Protein AF-X1VV47-F1 (afdb_monomer_lite)

Organism: NCBI:txid412755

Structure (mmCIF, N/CA/C/O backbone):
data_AF-X1VV47-F1
#
_entry.id   AF-X1VV47-F1
#
loop_
_atom_site.group_PDB
_atom_site.id
_atom_site.type_symbol
_atom_site.label_atom_id
_atom_site.label_alt_id
_atom_site.label_comp_id
_atom_site.label_asym_id
_atom_site.label_entity_id
_atom_site.label_seq_id
_atom_site.pdbx_PDB_ins_code
_atom_site.Cartn_x
_atom_site.Cartn_y
_atom_site.Cartn_z
_atom_site.occupancy
_atom_site.B_iso_or_equiv
_atom_site.auth_seq_id
_atom_site.auth_comp_id
_atom_site.auth_asym_id
_atom_site.auth_atom_id
_atom_site.pdbx_PDB_model_num
ATOM 1 N N . ALA A 1 1 ? 6.691 -16.761 4.544 1.00 66.12 1 ALA A N 1
ATOM 2 C CA . ALA A 1 1 ? 7.466 -15.521 4.310 1.00 66.12 1 ALA A CA 1
ATOM 3 C C . ALA A 1 1 ? 6.989 -14.871 3.012 1.00 66.12 1 ALA A C 1
ATOM 5 O O . ALA A 1 1 ? 7.177 -15.467 1.959 1.00 66.12 1 ALA A O 1
ATOM 6 N N . SER A 1 2 ? 6.385 -13.681 3.081 1.00 79.69 2 SER A N 1
ATOM 7 C CA . SER A 1 2 ? 5.600 -13.057 1.993 1.00 79.69 2 SER A CA 1
ATOM 8 C C . SER A 1 2 ? 6.297 -12.874 0.646 1.00 79.69 2 SER A C 1
ATOM 10 O O . SER A 1 2 ? 5.646 -12.932 -0.392 1.00 79.69 2 SER A O 1
ATOM 12 N N . PHE A 1 3 ? 7.619 -12.688 0.640 1.00 80.81 3 PHE A N 1
ATOM 13 C CA . PHE A 1 3 ? 8.364 -12.332 -0.573 1.00 80.81 3 PHE A CA 1
ATOM 14 C C . PHE A 1 3 ? 9.331 -13.409 -1.079 1.00 80.81 3 PHE A C 1
ATOM 16 O O . PHE A 1 3 ? 9.964 -13.207 -2.110 1.00 80.81 3 PHE A O 1
ATOM 23 N N . GLY A 1 4 ? 9.437 -14.561 -0.402 1.00 82.56 4 GLY A N 1
ATOM 24 C CA . GLY A 1 4 ? 10.277 -15.691 -0.827 1.00 82.56 4 GLY A CA 1
ATOM 25 C C . GLY A 1 4 ? 11.717 -15.296 -1.203 1.00 82.56 4 GLY A C 1
ATOM 26 O O . GLY A 1 4 ? 12.568 -15.136 -0.322 1.00 82.56 4 GLY A O 1
ATOM 27 N N . ARG A 1 5 ? 11.957 -15.142 -2.516 1.00 85.38 5 ARG A N 1
ATOM 28 C CA . ARG A 1 5 ? 13.225 -14.754 -3.165 1.00 85.38 5 ARG A CA 1
ATOM 29 C C . ARG A 1 5 ? 13.747 -13.381 -2.705 1.00 85.38 5 ARG A C 1
ATOM 31 O O . ARG A 1 5 ? 13.047 -12.597 -2.071 1.00 85.38 5 ARG A O 1
ATOM 38 N N . ARG A 1 6 ? 15.008 -13.090 -3.041 1.00 88.44 6 ARG A N 1
ATOM 39 C CA . ARG A 1 6 ? 15.681 -11.828 -2.696 1.00 88.44 6 ARG A CA 1
ATOM 40 C C . ARG A 1 6 ? 15.146 -10.632 -3.493 1.00 88.44 6 ARG A C 1
ATOM 42 O O . ARG A 1 6 ? 14.803 -9.625 -2.889 1.00 88.44 6 ARG A O 1
ATOM 49 N N . GLU A 1 7 ? 15.006 -10.762 -4.810 1.00 90.19 7 GLU A N 1
ATOM 50 C CA . GLU A 1 7 ? 14.613 -9.643 -5.688 1.00 90.19 7 GLU A CA 1
ATOM 51 C C . GLU A 1 7 ? 13.254 -9.011 -5.309 1.00 90.19 7 GLU A C 1
ATOM 53 O O . GLU A 1 7 ? 13.178 -7.787 -5.225 1.00 90.19 7 GLU A O 1
ATOM 58 N N . PRO A 1 8 ? 12.177 -9.772 -4.997 1.00 90.31 8 PRO A N 1
ATOM 59 C CA . PRO A 1 8 ? 10.909 -9.169 -4.576 1.00 90.31 8 PRO A CA 1
ATOM 60 C C . PRO A 1 8 ? 11.009 -8.404 -3.249 1.00 90.31 8 PRO A C 1
ATOM 62 O O . PRO A 1 8 ? 10.312 -7.412 -3.070 1.00 90.31 8 PRO A O 1
ATOM 65 N N . LYS A 1 9 ? 11.895 -8.820 -2.331 1.00 91.25 9 LYS A N 1
ATOM 66 C CA . LYS A 1 9 ? 12.146 -8.093 -1.074 1.00 91.25 9 LYS A CA 1
ATOM 67 C C . LYS A 1 9 ? 12.820 -6.750 -1.339 1.00 91.25 9 LYS A C 1
ATOM 69 O O . LYS A 1 9 ? 12.411 -5.746 -0.767 1.00 91.25 9 LYS A O 1
ATOM 74 N N . GLU A 1 10 ? 13.818 -6.732 -2.220 1.00 92.38 10 GLU A N 1
ATOM 75 C CA . GLU A 1 10 ? 14.506 -5.501 -2.624 1.00 92.38 10 GLU A CA 1
ATOM 76 C C . GLU A 1 10 ? 13.542 -4.535 -3.324 1.00 92.38 10 GLU A C 1
ATOM 78 O O . GLU A 1 10 ? 13.505 -3.351 -2.991 1.00 92.38 10 GLU A O 1
ATOM 83 N N . ASN A 1 11 ? 12.697 -5.047 -4.223 1.00 93.12 11 ASN A N 1
ATOM 84 C CA . ASN A 1 11 ? 11.664 -4.250 -4.885 1.00 93.12 11 ASN A CA 1
ATOM 85 C C . ASN A 1 11 ? 10.626 -3.706 -3.891 1.00 93.12 11 ASN A C 1
ATOM 87 O O . ASN A 1 11 ? 10.250 -2.539 -3.990 1.00 93.12 11 ASN A O 1
ATOM 91 N N . ALA A 1 12 ? 10.192 -4.508 -2.912 1.00 92.75 12 ALA A N 1
ATOM 92 C CA . ALA A 1 12 ? 9.283 -4.061 -1.856 1.00 92.75 12 ALA A CA 1
ATOM 93 C C . ALA A 1 12 ? 9.896 -2.924 -1.031 1.00 92.75 12 ALA A C 1
ATOM 95 O O . ALA A 1 12 ? 9.261 -1.890 -0.833 1.00 92.75 12 ALA A O 1
ATOM 96 N N . GLN A 1 13 ? 11.146 -3.090 -0.592 1.00 93.19 13 GLN A N 1
ATOM 97 C CA . GLN A 1 13 ? 11.862 -2.075 0.174 1.00 93.19 13 GLN A CA 1
ATOM 98 C C . GLN A 1 13 ? 12.015 -0.778 -0.625 1.00 93.19 13 GLN A C 1
ATOM 100 O O . GLN A 1 13 ? 11.682 0.293 -0.129 1.00 93.19 13 GLN A O 1
ATOM 105 N N . MET A 1 14 ? 12.457 -0.873 -1.879 1.00 94.44 14 MET A N 1
ATOM 106 C CA . MET A 1 14 ? 12.617 0.277 -2.767 1.00 94.44 14 MET A CA 1
ATOM 107 C C . MET A 1 14 ? 11.296 1.011 -2.997 1.00 94.44 14 MET A C 1
ATOM 109 O O . MET A 1 14 ? 11.249 2.238 -2.922 1.00 94.44 14 MET A O 1
ATOM 113 N N . TYR A 1 15 ? 10.215 0.265 -3.232 1.00 94.50 15 TYR A N 1
ATOM 114 C CA . TYR A 1 15 ? 8.891 0.844 -3.406 1.00 94.50 15 TYR A CA 1
ATOM 115 C C . TYR A 1 15 ? 8.430 1.586 -2.149 1.00 94.50 15 TYR A C 1
ATOM 117 O O . TYR A 1 15 ? 8.025 2.743 -2.243 1.00 94.50 15 TYR A O 1
ATOM 125 N N . MET A 1 16 ? 8.555 0.967 -0.970 1.00 94.62 16 MET A N 1
ATOM 126 C CA . MET A 1 16 ? 8.188 1.594 0.304 1.00 94.62 16 MET A CA 1
ATOM 127 C C . MET A 1 16 ? 9.014 2.850 0.587 1.00 94.62 16 MET A C 1
ATOM 129 O O . MET A 1 16 ? 8.449 3.898 0.889 1.00 94.62 16 MET A O 1
ATOM 133 N N . CYS A 1 17 ? 10.338 2.787 0.435 1.00 95.81 17 CYS A N 1
ATOM 134 C CA . CYS A 1 17 ? 11.193 3.957 0.614 1.00 95.81 17 CYS A CA 1
ATOM 135 C C . CYS A 1 17 ? 10.860 5.063 -0.402 1.00 95.81 17 CYS A C 1
ATOM 137 O O . CYS A 1 17 ? 10.855 6.237 -0.047 1.00 95.81 17 CYS A O 1
ATOM 139 N N . GLY A 1 18 ? 10.503 4.703 -1.638 1.00 96.19 18 GLY A N 1
ATOM 140 C CA . GLY A 1 18 ? 10.004 5.639 -2.642 1.00 96.19 18 GLY A CA 1
ATOM 141 C C . GLY A 1 18 ? 8.699 6.325 -2.225 1.00 96.19 18 GLY A C 1
ATOM 142 O O . GLY A 1 18 ? 8.597 7.549 -2.313 1.00 96.19 18 GLY A O 1
ATOM 143 N N . LEU A 1 19 ? 7.724 5.571 -1.705 1.00 95.75 19 LEU A N 1
ATOM 144 C CA . LEU A 1 19 ? 6.467 6.117 -1.179 1.00 95.75 19 LEU A CA 1
ATOM 145 C C . LEU A 1 19 ? 6.676 7.034 0.035 1.00 95.75 19 LEU A C 1
ATOM 147 O O . LEU A 1 19 ? 5.928 7.996 0.209 1.00 95.75 19 LEU A O 1
ATOM 151 N N . LEU A 1 20 ? 7.687 6.771 0.859 1.00 96.75 20 LEU A N 1
ATOM 152 C CA . LEU A 1 20 ? 8.015 7.569 2.046 1.00 96.75 20 LEU A CA 1
ATOM 153 C C . LEU A 1 20 ? 9.003 8.711 1.765 1.00 96.75 20 LEU A C 1
ATOM 155 O O . LEU A 1 20 ? 9.295 9.502 2.656 1.00 96.75 20 LEU A O 1
ATOM 159 N N . SER A 1 21 ? 9.499 8.822 0.533 1.00 96.31 21 SER A N 1
ATOM 160 C CA . SER A 1 21 ? 10.431 9.877 0.136 1.00 96.31 21 SER A CA 1
ATOM 161 C C . SER A 1 21 ? 9.748 11.227 -0.122 1.00 96.31 21 SER A C 1
ATOM 163 O O . SER A 1 21 ? 8.517 11.357 -0.111 1.00 96.31 21 SER A O 1
ATOM 165 N N . ASP A 1 22 ? 10.588 12.217 -0.417 1.00 96.12 22 ASP A N 1
ATOM 166 C CA . ASP A 1 22 ? 10.263 13.576 -0.847 1.00 96.12 22 ASP A CA 1
ATOM 167 C C . ASP A 1 22 ? 9.892 13.688 -2.339 1.00 96.12 22 ASP A C 1
ATOM 169 O O . ASP A 1 22 ? 9.741 14.792 -2.854 1.00 96.12 22 ASP A O 1
ATOM 173 N N . LEU A 1 23 ? 9.718 12.566 -3.050 1.00 96.69 23 LEU A N 1
ATOM 174 C CA . LEU A 1 23 ? 9.218 12.589 -4.426 1.00 96.69 23 LEU A CA 1
ATOM 175 C C . LEU A 1 23 ? 7.850 13.280 -4.499 1.00 96.69 23 LEU A C 1
ATOM 177 O O . LEU A 1 23 ? 6.882 12.820 -3.889 1.00 96.69 23 LEU A O 1
ATOM 181 N N . GLU A 1 24 ? 7.762 14.329 -5.320 1.00 95.06 24 GLU A N 1
ATOM 182 C CA . GLU A 1 24 ? 6.514 15.053 -5.588 1.00 95.06 24 GLU A CA 1
ATOM 183 C C . GLU A 1 24 ? 5.452 14.117 -6.185 1.00 95.06 24 GLU A C 1
ATOM 185 O O . GLU A 1 24 ? 4.304 14.081 -5.741 1.00 95.06 24 GLU A O 1
ATOM 190 N N . ARG A 1 25 ? 5.852 13.292 -7.163 1.00 95.19 25 ARG A N 1
ATOM 191 C CA . ARG A 1 25 ? 4.985 12.286 -7.782 1.00 95.19 25 ARG A CA 1
ATOM 192 C C . ARG A 1 25 ? 5.416 10.879 -7.387 1.00 95.19 25 ARG A C 1
ATOM 194 O O . ARG A 1 25 ? 6.423 10.361 -7.854 1.00 95.19 25 ARG A O 1
ATOM 201 N N . LYS A 1 26 ? 4.599 10.223 -6.565 1.00 94.69 26 LYS A N 1
ATOM 202 C CA . LYS A 1 26 ? 4.855 8.876 -6.026 1.00 94.69 26 LYS A CA 1
ATOM 203 C C . LYS A 1 26 ? 4.254 7.785 -6.912 1.00 94.69 26 LYS A C 1
ATOM 205 O O . LYS A 1 26 ? 3.344 7.067 -6.511 1.00 94.69 26 LYS A O 1
ATOM 210 N N . ASN A 1 27 ? 4.724 7.702 -8.155 1.00 94.62 27 ASN A N 1
ATOM 211 C CA . ASN A 1 27 ? 4.374 6.617 -9.074 1.00 94.62 27 ASN A CA 1
ATOM 212 C C . ASN A 1 27 ? 5.572 5.661 -9.270 1.00 94.62 27 ASN A C 1
ATOM 214 O O . ASN A 1 27 ? 6.690 5.963 -8.858 1.00 94.62 27 ASN A O 1
ATOM 218 N N . ILE A 1 28 ? 5.336 4.503 -9.896 1.00 95.38 28 ILE A N 1
ATOM 219 C CA . ILE A 1 28 ? 6.367 3.465 -10.091 1.00 95.38 28 ILE A CA 1
ATOM 220 C C . ILE A 1 28 ? 7.572 3.995 -10.879 1.00 95.38 28 ILE A C 1
ATOM 222 O O . ILE A 1 28 ? 8.705 3.654 -10.565 1.00 95.38 28 ILE A O 1
ATOM 226 N N . GLU A 1 29 ? 7.334 4.839 -11.879 1.00 95.12 29 GLU A N 1
ATOM 227 C CA . GLU A 1 29 ? 8.372 5.406 -12.738 1.00 95.12 29 GLU A CA 1
ATOM 228 C C . GLU A 1 29 ? 9.284 6.376 -11.982 1.00 95.12 29 GLU A C 1
ATOM 230 O O . GLU A 1 29 ? 10.496 6.194 -11.967 1.00 95.12 29 GLU A O 1
ATOM 235 N N . SER A 1 30 ? 8.709 7.351 -11.279 1.00 96.50 30 SER A N 1
ATOM 236 C CA . SER A 1 30 ? 9.449 8.310 -10.458 1.00 96.50 30 SER A CA 1
ATOM 237 C C . SER A 1 30 ? 10.237 7.619 -9.345 1.00 96.50 30 SER A C 1
ATOM 239 O O . SER A 1 30 ? 11.373 8.001 -9.068 1.00 96.50 30 SER A O 1
ATOM 241 N N . ILE A 1 31 ? 9.668 6.574 -8.734 1.00 96.75 31 ILE A N 1
ATOM 242 C CA . ILE A 1 31 ? 10.373 5.767 -7.733 1.00 96.75 31 ILE A CA 1
ATOM 243 C C . ILE A 1 31 ? 11.538 5.008 -8.378 1.00 96.75 31 ILE A C 1
ATOM 245 O O . ILE A 1 31 ? 12.649 5.073 -7.863 1.00 96.75 31 ILE A O 1
ATOM 249 N N . ALA A 1 32 ? 11.321 4.331 -9.508 1.00 95.12 32 ALA A N 1
ATOM 250 C CA . ALA A 1 32 ? 12.379 3.597 -10.200 1.00 95.12 32 ALA A CA 1
ATOM 251 C C . ALA A 1 32 ? 13.540 4.517 -10.617 1.00 95.12 32 ALA A C 1
ATOM 253 O O . ALA A 1 32 ? 14.701 4.174 -10.393 1.00 95.12 32 ALA A O 1
ATOM 254 N N . TYR A 1 33 ? 13.236 5.719 -11.122 1.00 94.81 33 TYR A N 1
ATOM 255 C CA . TYR A 1 33 ? 14.252 6.710 -11.483 1.00 94.81 33 TYR A CA 1
ATOM 256 C C . TYR A 1 33 ? 15.063 7.204 -10.289 1.00 94.81 33 TYR A C 1
ATOM 258 O O . TYR A 1 33 ? 16.276 7.350 -10.408 1.00 94.81 33 TYR A O 1
ATOM 266 N N . ARG A 1 34 ? 14.438 7.408 -9.123 1.00 94.12 34 ARG A N 1
ATOM 267 C CA . ARG A 1 34 ? 15.162 7.813 -7.907 1.00 94.12 34 ARG A CA 1
ATOM 268 C C . ARG A 1 34 ? 16.271 6.826 -7.533 1.00 94.12 34 ARG A C 1
ATOM 270 O O . ARG A 1 34 ? 17.304 7.240 -7.019 1.00 94.12 34 ARG A O 1
ATOM 277 N N . TYR A 1 35 ? 16.038 5.535 -7.752 1.00 92.56 35 TYR A N 1
ATOM 278 C CA . TYR A 1 35 ? 16.969 4.472 -7.374 1.00 92.56 35 TYR A CA 1
ATOM 279 C C . TYR A 1 35 ? 17.874 4.005 -8.518 1.00 92.56 35 TYR A C 1
ATOM 281 O O . TYR A 1 35 ? 18.613 3.045 -8.318 1.00 92.56 35 TYR A O 1
ATOM 289 N N . ASP A 1 36 ? 17.818 4.666 -9.680 1.00 92.12 36 ASP A N 1
ATOM 290 C CA . ASP A 1 36 ? 18.518 4.273 -10.910 1.00 92.12 36 ASP A CA 1
ATOM 291 C C . ASP A 1 36 ? 18.244 2.808 -11.296 1.00 92.12 36 ASP A C 1
ATOM 293 O O . ASP A 1 36 ? 19.133 1.965 -11.438 1.00 92.12 36 ASP A O 1
ATOM 297 N N . ARG A 1 37 ? 16.954 2.457 -11.364 1.00 88.88 37 ARG A N 1
ATOM 298 C CA . ARG A 1 37 ? 16.494 1.086 -11.617 1.00 88.88 37 ARG A CA 1
ATOM 299 C C . ARG A 1 37 ? 15.553 1.007 -12.798 1.00 88.88 37 ARG A C 1
ATOM 301 O O . ARG A 1 37 ? 14.802 1.933 -13.092 1.00 88.88 37 ARG A O 1
ATOM 308 N N . ASP A 1 38 ? 15.555 -0.164 -13.431 1.00 88.50 38 ASP A N 1
ATOM 309 C CA . ASP A 1 38 ? 14.586 -0.476 -14.471 1.00 88.50 38 ASP A CA 1
ATOM 310 C C . ASP A 1 38 ? 13.155 -0.425 -13.912 1.00 88.50 38 ASP A C 1
ATOM 312 O O . ASP A 1 38 ? 12.792 -1.130 -12.964 1.00 88.50 38 ASP A O 1
ATOM 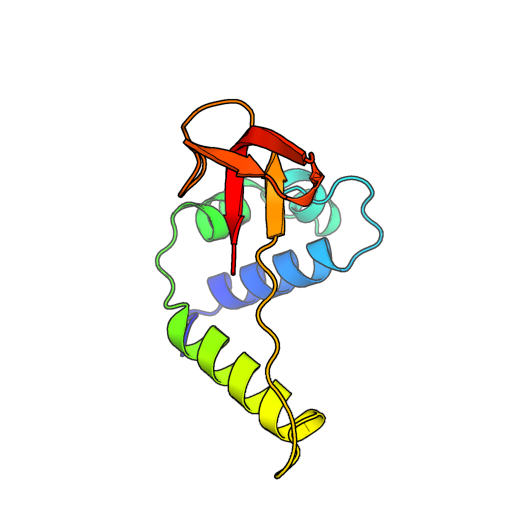316 N N . ARG A 1 39 ? 12.325 0.402 -14.551 1.00 93.44 39 ARG A N 1
ATOM 317 C CA . ARG A 1 39 ? 10.906 0.559 -14.221 1.00 93.44 39 ARG A CA 1
ATOM 318 C C . ARG A 1 39 ? 10.138 -0.751 -14.397 1.00 93.44 39 ARG A C 1
ATOM 320 O O . ARG A 1 39 ? 9.221 -1.023 -13.623 1.00 93.44 39 ARG A O 1
ATOM 327 N N . GLY A 1 40 ? 10.485 -1.550 -15.408 1.00 93.31 40 GLY A N 1
ATOM 328 C CA . GLY A 1 40 ? 9.779 -2.781 -15.763 1.00 93.31 40 GLY A CA 1
ATOM 329 C C . GLY A 1 40 ? 9.781 -3.810 -14.635 1.00 93.31 40 GLY A C 1
ATOM 330 O O . GLY A 1 40 ? 8.737 -4.392 -14.330 1.00 93.31 40 GLY A O 1
ATOM 331 N N . ALA A 1 41 ? 10.916 -3.980 -13.958 1.00 90.06 41 ALA A N 1
ATOM 332 C CA . ALA A 1 41 ? 11.035 -4.867 -12.803 1.00 90.06 41 ALA A CA 1
ATOM 333 C C . ALA A 1 41 ? 10.085 -4.471 -11.658 1.00 90.06 41 ALA A C 1
ATOM 335 O O . ALA A 1 41 ? 9.331 -5.312 -11.155 1.00 90.06 41 ALA A O 1
ATOM 336 N N . LEU A 1 42 ? 10.067 -3.186 -11.284 1.00 93.44 42 LEU A N 1
ATOM 337 C CA . LEU A 1 42 ? 9.220 -2.679 -10.202 1.00 93.44 42 LEU A CA 1
ATOM 338 C C . LEU A 1 42 ? 7.732 -2.709 -10.581 1.00 93.44 42 LEU A C 1
ATOM 340 O O . LEU A 1 42 ? 6.885 -3.090 -9.773 1.00 93.44 42 LEU A O 1
ATOM 344 N N . GLN A 1 43 ? 7.415 -2.386 -11.837 1.00 94.19 43 GLN A N 1
ATOM 345 C CA . GLN A 1 43 ? 6.058 -2.456 -12.373 1.00 94.19 43 GLN A CA 1
ATOM 346 C C . GLN A 1 43 ? 5.517 -3.886 -12.375 1.00 94.19 43 GLN A C 1
ATOM 348 O O . GLN A 1 43 ? 4.384 -4.116 -11.952 1.00 94.19 43 GLN A O 1
ATOM 353 N N . LYS A 1 44 ? 6.330 -4.861 -12.795 1.00 93.00 44 LYS A N 1
ATOM 354 C CA . LYS A 1 44 ? 5.954 -6.277 -12.764 1.00 93.00 44 LYS A CA 1
ATOM 355 C C . LYS A 1 44 ? 5.739 -6.761 -11.334 1.00 93.00 44 LYS A C 1
ATOM 357 O O . LYS A 1 44 ? 4.770 -7.481 -11.095 1.00 93.00 44 LYS A O 1
ATOM 362 N N . PHE A 1 45 ? 6.615 -6.355 -10.411 1.00 92.38 45 PHE A N 1
ATOM 363 C CA . PHE A 1 45 ? 6.524 -6.706 -8.996 1.00 92.38 45 PHE A CA 1
ATOM 364 C C . PHE A 1 45 ? 5.210 -6.228 -8.364 1.00 92.38 45 PHE A C 1
ATOM 366 O O . PHE A 1 45 ? 4.485 -7.044 -7.805 1.00 92.38 45 PHE A O 1
ATOM 373 N N . ILE A 1 46 ? 4.873 -4.942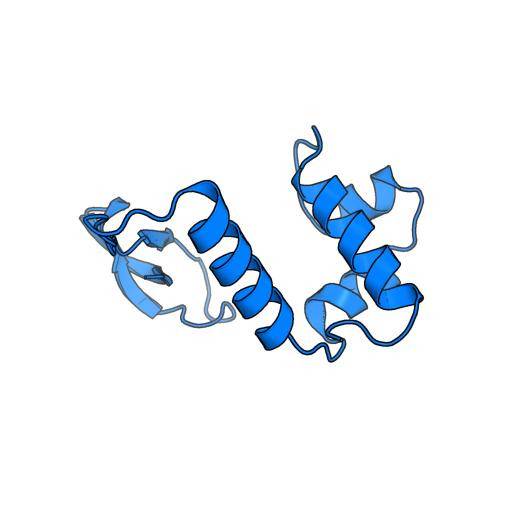 -8.506 1.00 91.19 46 ILE A N 1
ATOM 374 C CA . ILE A 1 46 ? 3.649 -4.376 -7.918 1.00 91.19 46 ILE A CA 1
ATOM 375 C C . ILE A 1 46 ? 2.388 -4.837 -8.658 1.00 91.19 46 ILE A C 1
ATOM 377 O O . ILE A 1 46 ? 1.364 -5.081 -8.028 1.00 91.19 46 ILE A O 1
ATOM 381 N N . GLY A 1 47 ? 2.443 -4.940 -9.987 1.00 90.75 47 GLY A N 1
ATOM 382 C CA . GLY A 1 47 ? 1.250 -5.167 -10.801 1.00 90.75 47 GLY A CA 1
ATOM 383 C C . GLY A 1 47 ? 0.820 -6.627 -10.925 1.00 90.75 47 GLY A C 1
ATOM 384 O O . GLY A 1 47 ? -0.372 -6.909 -10.917 1.00 90.75 47 GLY A O 1
ATOM 385 N N . THR A 1 48 ? 1.766 -7.555 -11.098 1.00 90.38 48 THR A N 1
ATOM 386 C CA . THR A 1 48 ? 1.435 -8.923 -11.562 1.00 90.38 48 THR A CA 1
ATOM 387 C C . THR A 1 48 ? 2.174 -10.046 -10.849 1.00 90.38 48 THR A C 1
ATOM 389 O O . THR A 1 48 ? 1.782 -11.205 -10.975 1.00 90.38 48 THR A O 1
ATOM 392 N N . ALA A 1 49 ? 3.275 -9.751 -10.156 1.00 91.00 49 ALA A N 1
ATOM 393 C CA . ALA A 1 49 ? 4.043 -10.795 -9.502 1.00 91.00 49 ALA A CA 1
ATOM 394 C C . ALA A 1 49 ? 3.215 -11.405 -8.361 1.00 91.00 49 ALA A C 1
ATOM 396 O O . ALA A 1 49 ? 2.599 -10.661 -7.599 1.00 91.00 49 ALA A O 1
ATOM 397 N N . PRO A 1 50 ? 3.207 -12.738 -8.203 1.00 88.50 50 PRO A N 1
ATOM 398 C CA . PRO A 1 50 ? 2.542 -13.357 -7.072 1.00 88.50 50 PRO A CA 1
ATOM 399 C C . PRO A 1 50 ? 3.356 -13.097 -5.801 1.00 88.50 50 PRO A C 1
ATOM 401 O O . PRO A 1 50 ? 4.551 -13.397 -5.740 1.00 88.50 50 PRO A O 1
ATOM 404 N N . TRP A 1 51 ? 2.701 -12.563 -4.779 1.00 89.44 51 TRP A N 1
ATOM 405 C CA . TRP A 1 51 ? 3.228 -12.478 -3.422 1.00 89.44 51 TRP A CA 1
ATOM 406 C C . TRP A 1 51 ? 2.086 -12.666 -2.428 1.00 89.44 51 TRP A C 1
ATOM 408 O O . TRP A 1 51 ? 0.941 -12.292 -2.687 1.00 89.44 51 TRP A O 1
ATOM 418 N N . ASP A 1 52 ? 2.400 -13.297 -1.301 1.00 91.00 52 ASP A N 1
ATOM 419 C CA . ASP A 1 52 ? 1.422 -13.560 -0.253 1.00 91.00 52 ASP A CA 1
ATOM 420 C C . ASP A 1 52 ? 1.362 -12.361 0.699 1.00 91.00 52 ASP A C 1
ATOM 422 O O . ASP A 1 52 ? 2.299 -12.097 1.461 1.00 91.00 52 ASP A O 1
ATOM 426 N N . HIS A 1 53 ? 0.267 -11.608 0.620 1.00 91.06 53 HIS A N 1
ATOM 427 C CA . HIS A 1 53 ? 0.061 -10.391 1.399 1.00 91.06 53 HIS A CA 1
ATOM 428 C C . HIS A 1 53 ? -0.395 -10.665 2.836 1.00 91.06 53 HIS A C 1
ATOM 430 O O . HIS A 1 53 ? -0.174 -9.817 3.702 1.00 91.06 53 HIS A O 1
ATOM 436 N N . GLN A 1 54 ? -0.996 -11.828 3.111 1.00 95.00 54 GLN A N 1
ATOM 437 C CA . GLN A 1 54 ? -1.604 -12.114 4.414 1.00 95.00 54 GLN A CA 1
ATOM 438 C C . GLN A 1 54 ? -0.593 -12.038 5.570 1.00 95.00 54 GLN A C 1
ATOM 440 O O . GLN A 1 54 ? -0.901 -11.381 6.566 1.00 95.00 54 GLN A O 1
ATOM 445 N N . PRO A 1 55 ? 0.638 -12.584 5.459 1.00 94.75 55 PRO A N 1
ATOM 446 C CA . PRO A 1 55 ? 1.603 -12.494 6.549 1.00 94.75 55 PRO A CA 1
ATOM 447 C C . PRO A 1 55 ? 2.071 -11.059 6.827 1.00 94.75 55 PRO A C 1
ATOM 449 O O . PRO A 1 55 ? 2.425 -10.756 7.960 1.00 94.75 55 PRO A O 1
ATOM 452 N N . LEU A 1 56 ? 2.059 -10.160 5.832 1.00 92.81 56 LEU A N 1
ATOM 453 C CA . LEU A 1 56 ? 2.401 -8.748 6.055 1.00 92.81 56 LEU A CA 1
ATOM 454 C C . LEU A 1 56 ? 1.293 -8.022 6.815 1.00 92.81 56 LEU A C 1
ATOM 456 O O . LEU A 1 56 ? 1.585 -7.241 7.712 1.00 92.81 56 LEU A O 1
ATOM 460 N N . GLN A 1 57 ? 0.029 -8.290 6.475 1.00 94.50 57 GLN A N 1
ATOM 461 C CA . GLN A 1 57 ? -1.113 -7.725 7.198 1.00 94.50 57 GLN A CA 1
ATOM 462 C C . GLN A 1 57 ? -1.164 -8.223 8.645 1.00 94.50 57 GLN A C 1
ATOM 464 O O . GLN A 1 57 ? -1.394 -7.432 9.554 1.00 94.50 57 GLN A O 1
ATOM 469 N N . GLN A 1 58 ? -0.899 -9.514 8.866 1.00 96.69 58 GLN A N 1
ATOM 470 C CA . GLN A 1 58 ? -0.815 -10.092 10.210 1.00 96.69 58 GLN A CA 1
ATOM 471 C C . GLN A 1 58 ? 0.317 -9.467 11.025 1.00 96.69 58 GLN A C 1
ATOM 473 O O . GLN A 1 58 ? 0.115 -9.126 12.187 1.00 96.69 58 GLN A O 1
ATOM 478 N N . GLU A 1 59 ? 1.491 -9.281 10.419 1.00 96.00 59 GLU A N 1
ATOM 479 C CA . GLU A 1 59 ? 2.618 -8.642 11.096 1.00 96.00 59 GLU A CA 1
ATOM 480 C C . GLU A 1 59 ? 2.320 -7.177 11.434 1.00 96.00 59 GLU A C 1
ATOM 482 O O . GLU A 1 59 ? 2.610 -6.747 12.547 1.00 96.00 59 GLU A O 1
ATOM 487 N N . LEU A 1 60 ? 1.675 -6.431 10.532 1.00 95.19 60 LEU A N 1
ATOM 488 C CA . LEU A 1 60 ? 1.238 -5.062 10.809 1.00 95.19 60 LEU A CA 1
ATOM 489 C C . LEU A 1 60 ? 0.240 -5.014 11.975 1.00 95.19 60 LEU A C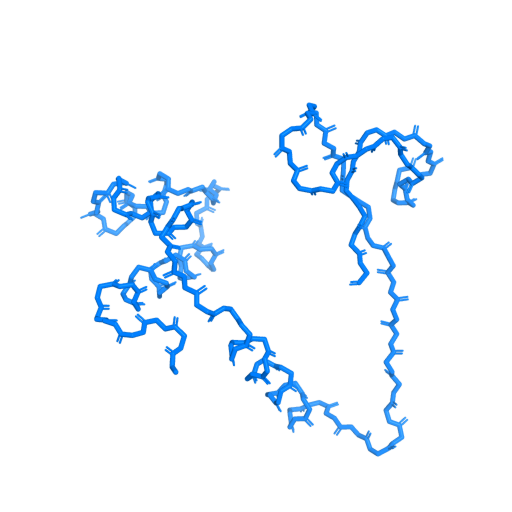 1
ATOM 491 O O . L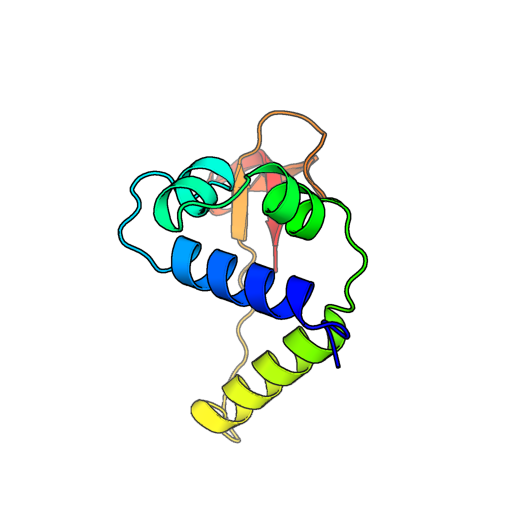EU A 1 60 ? 0.417 -4.224 12.897 1.00 95.19 60 LEU A O 1
ATOM 495 N N . ALA A 1 61 ? -0.776 -5.881 11.971 1.00 95.62 61 ALA A N 1
ATOM 496 C CA . ALA A 1 61 ? -1.750 -5.956 13.058 1.00 95.62 61 ALA A CA 1
ATOM 497 C C . ALA A 1 61 ? -1.085 -6.315 14.398 1.00 95.62 61 ALA A C 1
ATOM 499 O O . ALA A 1 61 ? -1.395 -5.713 15.424 1.00 95.62 61 ALA A O 1
ATOM 500 N N . ARG A 1 62 ? -0.122 -7.249 14.386 1.00 97.38 62 ARG A N 1
ATOM 501 C CA . ARG A 1 62 ? 0.671 -7.620 15.565 1.00 97.38 62 ARG A CA 1
ATOM 502 C C . ARG A 1 62 ? 1.487 -6.439 16.094 1.00 97.38 62 ARG A C 1
ATOM 504 O O . ARG A 1 62 ? 1.516 -6.227 17.300 1.00 97.38 62 ARG A O 1
ATOM 511 N N . GLN A 1 63 ? 2.147 -5.684 15.214 1.00 97.50 63 GLN A N 1
ATOM 512 C CA . GLN A 1 63 ? 2.932 -4.503 15.591 1.00 97.50 63 GLN A CA 1
ATOM 513 C C . GLN A 1 63 ? 2.051 -3.409 16.194 1.00 97.50 63 GLN A C 1
ATOM 515 O O . GLN A 1 63 ? 2.388 -2.886 17.248 1.00 97.50 63 GLN A O 1
ATOM 520 N N . ILE A 1 64 ? 0.901 -3.122 15.578 1.00 95.94 64 ILE A N 1
ATOM 521 C CA . ILE A 1 64 ? -0.081 -2.165 16.104 1.00 95.94 64 ILE A CA 1
ATOM 522 C C . ILE A 1 64 ? -0.548 -2.589 17.501 1.00 95.94 64 ILE A C 1
ATOM 524 O O . ILE A 1 64 ? -0.532 -1.778 18.421 1.00 95.94 64 ILE A O 1
ATOM 528 N N . GLY A 1 65 ? -0.909 -3.864 17.680 1.00 96.12 65 GLY A N 1
ATOM 529 C CA . GLY A 1 65 ? -1.355 -4.376 18.977 1.00 96.12 65 GLY A CA 1
ATOM 530 C C . GLY A 1 65 ? -0.288 -4.307 20.073 1.00 96.12 65 GLY A C 1
ATOM 531 O O . GLY A 1 65 ? -0.636 -4.158 21.236 1.00 96.12 65 GLY A O 1
ATOM 532 N N . ILE A 1 66 ? 0.999 -4.392 19.724 1.00 97.25 66 ILE A N 1
ATOM 533 C CA . ILE A 1 66 ? 2.102 -4.249 20.688 1.00 97.25 66 ILE A CA 1
ATOM 534 C C . ILE A 1 66 ? 2.383 -2.785 21.014 1.00 97.25 66 ILE A C 1
ATOM 536 O O . ILE A 1 66 ? 2.653 -2.469 22.167 1.00 97.25 66 ILE A O 1
ATOM 540 N N . GLU A 1 67 ? 2.366 -1.914 20.007 1.00 97.25 67 GLU A N 1
ATOM 541 C CA . GLU A 1 67 ? 2.803 -0.526 20.161 1.00 97.25 67 GLU A CA 1
ATOM 542 C C . GLU A 1 67 ? 1.729 0.359 20.803 1.00 97.25 67 GLU A C 1
ATOM 544 O O . GLU A 1 67 ? 2.056 1.253 21.579 1.00 97.25 67 GLU A O 1
ATOM 549 N N . ILE A 1 68 ? 0.454 0.131 20.468 1.00 96.44 68 ILE A N 1
ATOM 550 C CA . ILE A 1 68 ? -0.661 1.000 20.883 1.00 96.44 68 ILE A CA 1
ATOM 551 C C . ILE A 1 68 ? -1.881 0.230 21.410 1.00 96.44 68 ILE A C 1
ATOM 553 O O . ILE A 1 68 ? -2.947 0.818 21.578 1.00 96.44 68 ILE A O 1
ATOM 557 N N . GLY A 1 69 ? -1.772 -1.086 21.604 1.00 95.50 69 GLY A N 1
ATOM 558 C CA . GLY A 1 69 ? -2.866 -1.891 22.143 1.00 95.50 69 GLY A CA 1
ATOM 559 C C . GLY A 1 69 ? -3.051 -1.665 23.642 1.00 95.50 69 GLY A C 1
ATOM 560 O O . GLY A 1 69 ? -2.086 -1.696 24.402 1.00 95.50 69 GLY A O 1
ATOM 561 N N . GLU A 1 70 ? -4.300 -1.492 24.060 1.00 96.38 70 GLU A N 1
ATOM 562 C CA . GLU A 1 70 ? -4.703 -1.347 25.461 1.00 96.38 70 GLU A CA 1
ATOM 563 C C . GLU A 1 70 ? -5.865 -2.305 25.754 1.00 96.38 70 GLU A C 1
ATOM 565 O O . GLU A 1 70 ? -6.679 -2.580 24.866 1.00 96.38 70 GLU A O 1
ATOM 570 N N . ASP A 1 71 ? -5.953 -2.815 26.988 1.00 95.69 71 ASP A N 1
ATOM 571 C CA . ASP A 1 71 ? -7.005 -3.761 27.398 1.00 95.69 71 ASP A CA 1
ATOM 572 C C . ASP A 1 71 ? -8.417 -3.149 27.283 1.00 95.69 71 ASP A C 1
ATOM 574 O O . ASP A 1 71 ? -9.381 -3.856 26.986 1.00 95.69 71 ASP A O 1
ATOM 578 N N . ASP A 1 72 ? -8.539 -1.836 27.493 1.00 96.62 72 ASP A N 1
ATOM 579 C CA . ASP A 1 72 ? -9.758 -1.035 27.338 1.00 96.62 72 ASP A CA 1
ATOM 580 C C . ASP A 1 72 ? -9.771 -0.186 26.051 1.00 96.62 72 ASP A C 1
ATOM 582 O O . ASP A 1 72 ? -10.631 0.683 25.874 1.00 96.62 72 ASP A O 1
ATOM 586 N N . GLY A 1 73 ? -8.857 -0.468 25.119 1.00 94.75 73 GLY A N 1
ATOM 587 C CA . GLY A 1 73 ? -8.778 0.203 23.828 1.00 94.75 73 GLY A CA 1
ATOM 588 C C . GLY A 1 73 ? -10.017 -0.033 22.955 1.00 94.75 73 GLY A C 1
ATOM 589 O O . GLY A 1 73 ? -10.655 -1.088 22.984 1.00 94.75 73 GLY A O 1
ATOM 590 N N . VAL A 1 74 ? -10.348 0.951 22.116 1.00 95.00 74 VAL A N 1
ATOM 591 C CA . VAL A 1 74 ? -11.489 0.885 21.190 1.00 95.00 74 VAL A CA 1
ATOM 592 C C . VAL A 1 74 ? -11.003 0.926 19.746 1.00 95.00 74 VAL A C 1
ATOM 594 O O . VAL A 1 74 ? -10.213 1.786 19.365 1.00 95.00 74 VAL A O 1
ATOM 597 N N . ILE A 1 75 ? -11.531 0.026 18.914 1.00 93.25 75 ILE A N 1
ATOM 598 C CA . ILE A 1 75 ? -11.303 0.032 17.465 1.00 93.25 75 ILE A CA 1
ATOM 599 C C . ILE A 1 75 ? -12.450 0.789 16.794 1.00 93.25 75 ILE A C 1
ATOM 601 O O . ILE A 1 75 ? -13.610 0.384 16.887 1.00 93.25 75 ILE A O 1
ATOM 605 N N . VAL A 1 76 ? -12.124 1.881 16.104 1.00 92.31 76 VAL A N 1
ATOM 606 C CA . VAL A 1 76 ? -13.090 2.696 15.357 1.00 92.31 76 VAL A CA 1
ATOM 607 C C . VAL A 1 76 ? -12.932 2.424 13.867 1.00 92.31 76 VAL A C 1
ATOM 609 O O . VAL A 1 76 ? -11.854 2.613 13.309 1.00 92.31 76 VAL A O 1
ATOM 612 N N . PHE A 1 77 ? -14.021 2.010 13.222 1.00 91.56 77 PHE A N 1
ATOM 613 C CA . PHE A 1 77 ? -14.087 1.850 11.772 1.00 91.56 77 PHE A CA 1
ATOM 614 C C . PHE A 1 77 ? -14.755 3.077 11.158 1.00 91.56 77 PHE A C 1
ATOM 616 O O . PHE A 1 77 ? -15.918 3.357 11.453 1.00 91.56 77 PHE A O 1
ATOM 623 N N . ASP A 1 78 ? -14.033 3.788 10.294 1.00 89.88 78 ASP A N 1
ATOM 624 C CA . ASP A 1 78 ? -14.551 4.948 9.566 1.00 89.88 78 ASP A CA 1
ATOM 625 C C . ASP A 1 78 ? -14.362 4.764 8.051 1.00 89.88 78 ASP A C 1
ATOM 627 O O . ASP A 1 78 ? -13.240 4.872 7.540 1.00 89.88 78 ASP A O 1
ATOM 631 N N . PRO A 1 79 ? -15.444 4.470 7.304 1.00 87.19 79 PRO A N 1
ATOM 632 C CA . PRO A 1 79 ? -15.358 4.256 5.871 1.00 87.19 79 PRO A CA 1
ATOM 633 C C . PRO A 1 79 ? -14.863 5.496 5.118 1.00 87.19 79 PRO A C 1
ATOM 635 O O . PRO A 1 79 ? -15.488 6.557 5.112 1.00 87.19 79 PRO A O 1
ATOM 638 N N . SER A 1 80 ? -13.781 5.335 4.362 1.00 90.38 80 SER A N 1
ATOM 639 C CA . SER A 1 80 ? -13.160 6.411 3.593 1.00 90.38 80 SER A CA 1
ATOM 640 C C . SER A 1 80 ? -13.412 6.269 2.092 1.00 90.38 80 SER A C 1
ATOM 642 O O . SER A 1 80 ? -12.955 5.333 1.429 1.00 90.38 80 SER A O 1
ATOM 644 N N . GLY A 1 81 ? -14.126 7.250 1.532 1.00 92.81 81 GLY A N 1
ATOM 645 C CA . GLY A 1 81 ? -14.447 7.327 0.106 1.00 92.81 81 GLY A CA 1
ATOM 646 C C . GLY A 1 81 ? -13.386 8.052 -0.730 1.00 92.81 81 GLY A C 1
ATOM 647 O O . GLY A 1 81 ? -13.046 9.206 -0.465 1.00 92.81 81 GLY A O 1
ATOM 648 N N . HIS A 1 82 ? -12.940 7.414 -1.812 1.00 93.31 82 HIS A N 1
ATOM 649 C CA . HIS A 1 82 ? -11.968 7.936 -2.772 1.00 93.31 82 HIS A CA 1
ATOM 650 C C . HIS A 1 82 ? -12.587 8.024 -4.170 1.00 93.31 82 HIS A C 1
ATOM 652 O O . HIS A 1 82 ? -12.967 7.012 -4.761 1.00 93.31 82 HIS A O 1
ATOM 658 N N . LYS A 1 83 ? -12.667 9.238 -4.732 1.00 95.44 83 LYS A N 1
ATOM 659 C CA . LYS A 1 83 ? -13.197 9.452 -6.088 1.00 95.44 83 LYS A CA 1
ATOM 660 C C . LYS A 1 83 ? -12.330 8.745 -7.129 1.00 95.44 83 LYS A C 1
ATOM 662 O O . LYS A 1 83 ? -11.103 8.832 -7.072 1.00 95.44 83 LYS A O 1
ATOM 667 N N . LYS A 1 84 ? -12.966 8.118 -8.119 1.00 95.44 84 LYS A N 1
ATOM 668 C CA . LYS A 1 84 ? -12.290 7.501 -9.266 1.00 95.44 84 LYS A CA 1
ATOM 669 C C . LYS A 1 84 ? -12.975 7.871 -10.576 1.00 95.44 84 LYS A C 1
ATOM 671 O O . LYS A 1 84 ? -14.189 8.045 -10.634 1.00 95.44 84 LYS A O 1
ATOM 676 N N . CYS A 1 85 ? -12.186 7.924 -11.640 1.00 92.00 85 CYS A N 1
ATOM 677 C CA . CYS A 1 85 ? -12.673 8.016 -13.012 1.00 92.00 85 CYS A CA 1
ATOM 678 C C . CYS A 1 85 ? -12.392 6.670 -13.697 1.00 92.00 85 CYS A C 1
ATOM 680 O O . CYS A 1 85 ? -11.255 6.207 -13.646 1.00 92.00 85 CYS A O 1
ATOM 682 N N . GLY A 1 86 ? -13.405 6.045 -14.303 1.00 93.56 86 GLY A N 1
ATOM 683 C CA . GLY A 1 86 ? -13.283 4.739 -14.967 1.00 93.56 86 GLY A CA 1
ATOM 684 C C . GLY A 1 86 ? -13.708 3.539 -14.111 1.00 93.56 86 GLY A C 1
ATOM 685 O O . GLY A 1 86 ? -14.246 3.711 -13.013 1.00 93.56 86 GLY A O 1
ATOM 686 N N . CYS A 1 87 ? -13.465 2.338 -14.649 1.00 94.31 87 CYS A N 1
ATOM 687 C CA . CYS A 1 87 ? -14.010 1.065 -14.150 1.00 94.31 87 CYS A CA 1
ATOM 688 C C . CYS A 1 87 ? -12.939 0.032 -13.746 1.00 94.31 87 CYS A C 1
ATOM 690 O O . CYS A 1 87 ? -13.281 -1.021 -13.223 1.00 94.31 87 CYS A O 1
ATOM 692 N N . ASP A 1 88 ? -11.653 0.324 -13.961 1.00 92.75 88 ASP A N 1
ATOM 693 C CA . ASP A 1 88 ? -10.579 -0.678 -13.829 1.00 92.75 88 ASP A CA 1
ATOM 694 C C . ASP A 1 88 ? -10.000 -0.783 -12.409 1.00 92.75 88 ASP A C 1
ATOM 696 O O 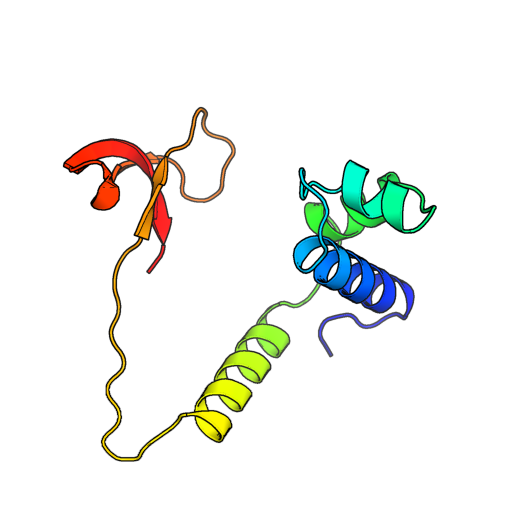. ASP A 1 88 ? -9.218 -1.677 -12.096 1.00 92.75 88 ASP A O 1
ATOM 700 N N . SER A 1 89 ? -10.348 0.158 -11.527 1.00 90.25 89 SER A N 1
ATOM 701 C CA . SER A 1 89 ? -9.895 0.135 -10.134 1.00 90.25 89 SER A CA 1
ATOM 702 C C . SER A 1 89 ? -10.730 -0.852 -9.313 1.00 90.25 89 SER A C 1
ATOM 704 O O . SER A 1 89 ? -11.954 -0.800 -9.339 1.00 90.25 89 SER A O 1
ATOM 706 N N . VAL A 1 90 ? -10.086 -1.718 -8.528 1.00 90.00 90 VAL A N 1
ATOM 707 C CA . VAL A 1 90 ? -10.767 -2.741 -7.707 1.00 90.00 90 VAL A CA 1
ATOM 708 C C . VAL A 1 90 ? -11.836 -2.120 -6.800 1.00 90.00 90 VAL A C 1
ATOM 710 O O . VAL A 1 90 ? -11.542 -1.197 -6.051 1.00 90.00 90 VAL A O 1
ATOM 713 N N . GLY A 1 91 ? -13.076 -2.608 -6.841 1.00 92.69 91 GLY A N 1
ATOM 714 C CA . GLY A 1 91 ? -14.158 -2.085 -5.992 1.00 92.69 91 GLY A CA 1
ATOM 715 C C . GLY A 1 91 ? -14.648 -0.678 -6.365 1.00 92.69 91 GLY A C 1
ATOM 716 O O . GLY A 1 91 ? -15.324 -0.033 -5.561 1.00 92.69 91 GLY A O 1
ATOM 717 N N . VAL A 1 92 ? -14.302 -0.173 -7.558 1.00 96.44 92 VAL A N 1
ATOM 718 C CA . VAL A 1 92 ? -14.878 1.071 -8.075 1.00 96.44 92 VAL A CA 1
ATOM 719 C C . VAL A 1 92 ? -16.318 0.850 -8.525 1.00 96.44 92 VAL A C 1
ATOM 721 O O . VAL A 1 92 ? -16.613 -0.076 -9.274 1.00 96.44 92 VAL A O 1
ATOM 724 N N . GLN A 1 93 ? -17.219 1.715 -8.073 1.00 96.06 93 GLN A N 1
ATOM 725 C CA . GLN A 1 93 ? -18.622 1.722 -8.487 1.00 96.06 93 GLN A CA 1
ATOM 726 C C . GLN A 1 93 ? -19.270 3.067 -8.149 1.00 96.06 93 GLN A C 1
ATOM 728 O O . GLN A 1 93 ? -18.693 3.892 -7.433 1.00 96.06 93 GLN A O 1
ATOM 733 N N . ARG A 1 94 ? -20.501 3.284 -8.628 1.00 95.88 94 ARG A N 1
ATOM 734 C CA . ARG A 1 94 ? -21.339 4.392 -8.157 1.00 95.88 94 ARG A CA 1
ATOM 735 C C . ARG A 1 94 ? -21.861 4.081 -6.761 1.00 95.88 94 ARG A C 1
ATOM 737 O O . ARG A 1 94 ? -22.693 3.197 -6.598 1.00 95.88 94 ARG A O 1
ATOM 744 N N . GLN A 1 95 ? -21.389 4.827 -5.773 1.00 94.88 95 GLN A N 1
ATOM 745 C CA . GLN A 1 95 ? -21.738 4.627 -4.368 1.00 94.88 95 GLN A CA 1
ATOM 746 C C . GLN A 1 95 ? -21.663 5.940 -3.591 1.00 94.88 95 GLN A C 1
ATOM 748 O O . GLN A 1 95 ? -21.148 6.941 -4.092 1.00 94.88 95 GLN A O 1
ATOM 753 N N . TRP A 1 96 ? -22.218 5.956 -2.380 1.00 95.06 96 TRP A N 1
ATOM 754 C CA . TRP A 1 96 ? -22.132 7.118 -1.502 1.00 95.06 96 TRP A CA 1
ATOM 755 C C . TRP A 1 96 ? -20.678 7.354 -1.078 1.00 95.06 96 TRP A C 1
ATOM 757 O O . TRP A 1 96 ? -20.063 6.497 -0.450 1.00 95.06 96 TRP A O 1
ATOM 767 N N . LEU A 1 97 ? -20.122 8.516 -1.420 1.00 94.44 97 LEU A N 1
ATOM 768 C CA . LEU A 1 97 ? -18.776 8.916 -1.019 1.00 94.44 97 LEU A CA 1
ATOM 769 C C . LEU A 1 97 ? -18.896 9.950 0.098 1.00 94.44 97 LEU A C 1
ATOM 771 O O . LEU A 1 97 ? -19.099 11.130 -0.185 1.00 94.44 97 LEU A O 1
ATOM 775 N N . GLY A 1 98 ? -18.751 9.513 1.355 1.00 90.56 98 GLY A N 1
ATOM 776 C CA . GLY A 1 98 ? -18.955 10.354 2.544 1.00 90.56 98 GLY A CA 1
ATOM 777 C C . GLY A 1 98 ? -18.204 11.687 2.481 1.00 90.56 98 GLY A C 1
ATOM 778 O O . GLY A 1 98 ? -18.812 12.744 2.622 1.00 90.56 98 GLY A O 1
ATOM 779 N N . ARG A 1 99 ? -16.918 11.654 2.105 1.00 87.19 99 ARG A N 1
ATOM 780 C CA . ARG A 1 99 ? -16.077 12.853 1.934 1.00 87.19 99 ARG A CA 1
ATOM 781 C C . ARG A 1 99 ? -16.583 13.836 0.867 1.00 87.19 99 ARG A C 1
ATOM 783 O O . ARG A 1 99 ? -16.251 15.014 0.924 1.00 87.19 99 ARG A O 1
ATOM 790 N N . LEU A 1 100 ? -17.337 13.367 -0.131 1.00 91.50 100 LEU A N 1
ATOM 791 C CA . LEU A 1 100 ? -17.923 14.217 -1.175 1.00 91.50 100 LEU A CA 1
ATOM 792 C C . LEU A 1 100 ? -19.393 14.574 -0.912 1.00 91.50 100 LEU A C 1
ATOM 794 O O . LEU A 1 100 ? -19.941 15.382 -1.659 1.00 91.50 100 LEU A O 1
ATOM 798 N N . GLY A 1 101 ? -20.039 13.956 0.083 1.00 94.50 101 GLY A N 1
ATOM 799 C CA . GLY A 1 101 ? -21.444 14.195 0.430 1.00 94.50 101 GLY A CA 1
ATOM 800 C C . GLY A 1 101 ? -22.442 13.829 -0.672 1.00 94.50 101 GLY A C 1
ATOM 801 O O . GLY A 1 101 ? -23.500 14.446 -0.770 1.00 94.50 101 GLY A O 1
ATOM 802 N N . LYS A 1 102 ? -22.099 12.882 -1.555 1.00 95.50 102 LYS A N 1
ATOM 803 C CA . LYS A 1 102 ? -22.945 12.502 -2.696 1.00 95.50 102 LYS A CA 1
ATOM 804 C C . LYS A 1 102 ? -22.662 11.091 -3.198 1.00 95.50 102 LYS A C 1
ATOM 806 O O . LYS A 1 102 ? -21.601 10.522 -2.939 1.00 95.50 102 LYS A O 1
ATOM 811 N N . VAL A 1 103 ? -23.586 10.567 -4.005 1.00 96.25 103 VAL A N 1
ATOM 812 C CA . VAL A 1 103 ? -23.346 9.374 -4.826 1.00 96.25 103 VAL A CA 1
ATOM 813 C C . VAL A 1 103 ? -22.523 9.756 -6.055 1.00 96.25 103 VAL A C 1
ATOM 815 O O . VAL A 1 103 ? -22.972 10.538 -6.893 1.00 96.25 103 VAL A O 1
ATOM 818 N N . ASP A 1 104 ? -21.335 9.177 -6.192 1.00 96.50 104 ASP A N 1
ATOM 819 C CA . ASP A 1 104 ? -20.450 9.369 -7.346 1.00 96.50 104 ASP A CA 1
ATOM 820 C C . ASP A 1 104 ? -19.631 8.088 -7.590 1.00 96.50 104 ASP A C 1
ATOM 822 O O . ASP A 1 104 ? -19.723 7.124 -6.829 1.00 96.50 104 ASP A O 1
ATOM 826 N N . ASN A 1 105 ? -18.857 8.050 -8.671 1.00 96.81 105 ASN A N 1
ATOM 827 C CA . ASN A 1 105 ? -17.968 6.933 -8.964 1.00 96.81 105 ASN A CA 1
ATOM 828 C C . ASN A 1 105 ? -16.724 6.977 -8.063 1.00 96.81 105 ASN A C 1
ATOM 830 O O . ASN A 1 105 ? -15.977 7.964 -8.036 1.00 96.81 105 ASN A O 1
ATOM 834 N N . GLY A 1 106 ? -16.478 5.904 -7.319 1.00 96.00 106 GLY A N 1
ATOM 835 C CA . GLY A 1 106 ? -15.348 5.837 -6.402 1.00 96.00 106 GLY A CA 1
ATOM 836 C C . GLY A 1 106 ? -15.195 4.485 -5.730 1.00 96.00 106 GLY A C 1
ATOM 837 O O . GLY A 1 106 ? -15.948 3.557 -6.008 1.00 96.00 106 GLY A O 1
ATOM 838 N N . GLN A 1 107 ? -14.200 4.398 -4.856 1.00 95.75 107 GLN A N 1
ATOM 839 C CA . GLN A 1 107 ? -13.946 3.272 -3.960 1.00 95.75 107 GLN A CA 1
ATOM 840 C C . GLN A 1 107 ? -14.256 3.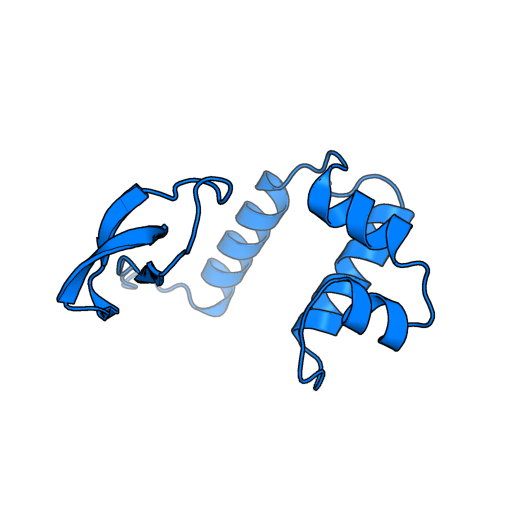710 -2.531 1.00 95.75 107 GLN A C 1
ATOM 842 O O . GLN A 1 107 ? -13.934 4.840 -2.161 1.00 95.75 107 GLN A O 1
ATOM 847 N N . VAL A 1 108 ? -14.829 2.825 -1.725 1.00 93.12 108 VAL A N 1
ATOM 848 C CA . VAL A 1 108 ? -14.980 3.022 -0.281 1.00 93.12 108 VAL A CA 1
ATOM 849 C C . VAL A 1 108 ? -14.226 1.891 0.403 1.00 93.12 108 VAL A C 1
ATOM 851 O O . VAL A 1 108 ? -14.501 0.724 0.133 1.00 93.12 108 VAL A O 1
ATOM 854 N N . GLY A 1 109 ? -13.233 2.244 1.215 1.00 89.75 109 GLY A N 1
ATOM 855 C CA . GLY A 1 109 ? -12.542 1.308 2.103 1.00 89.75 109 GLY A CA 1
ATOM 856 C C . GLY A 1 109 ? -13.051 1.476 3.530 1.00 89.75 109 GLY A C 1
ATOM 857 O O . GLY A 1 109 ? -13.459 2.582 3.879 1.00 89.75 109 GLY A O 1
ATOM 858 N N . VAL A 1 110 ? -13.032 0.399 4.314 1.00 83.31 110 VAL A N 1
ATOM 859 C CA . VAL A 1 110 ? -13.344 0.370 5.754 1.00 83.31 110 VAL A CA 1
ATOM 860 C C . VAL A 1 110 ? -12.095 -0.054 6.507 1.00 83.31 110 VAL A C 1
ATOM 862 O O . VAL A 1 110 ? -11.383 -0.928 5.958 1.00 83.31 110 VAL A O 1
#

Radius of gyration: 17.53 Å; chains: 1; bounding box: 42×31×43 Å

Foldseek 3Di:
DFQPDDLLVVLVVLLVVLVVDPDPDSDLVSSCVVVVHDSVSSCCSVPPDDTDCVVVVVVVVVVCCVPPNDPPDDDDDDKAWDADDDDPDPQWDQDQHPVVRDGHTTHIDD

pLDDT: mean 92.95, std 4.3, range [66.12, 97.5]

InterPro domains:
  IPR038721 Transposase IS701-like, DDE domain [PF13546] (2-110)
  IPR039365 Transposase IS701-like [PTHR33627] (3-110)

Sequence (110 aa):
ASFGRREPKENAQMYMCGLLSDLERKNIESIAYRYDRDRGALQKFIGTAPWDHQPLQQELARQIGIEIGEDDGVIVFDPSGHKKCGCDSVGVQRQWLGRLGKVDNGQVGV

Secondary structure (DSSP, 8-state):
-TT-SHHHHHHHHHHHHHHHSS-SS-SHHHHHHHTT--HHHHHHHHHT-----HHHHHHHHHHHHHHH--TT-------EEEE-SSS-STT-EEEEEGGGTEEEEEEEE-